Protein AF-0000000075207534 (afdb_homodimer)

Organism: NCBI:txid2021314

Sequence (136 aa):
MELQSKVRTLVVDRGYNSLSDFAEKKKVSYYLLRQFAYNRANSLEVKFLIELCSKLDCEISDLMVLKKMELQSKVRTLVVDRGYNSLSDFAEKKKVSYYLLRQFAYNRANSLEVKFLIELCSKLDCEISDLMVLKK

Solvent-accessible surface area (backbone atoms only — not comparable to full-atom values): 7600 Å² total; per-residue (Å²): 110,44,72,43,48,30,41,61,60,50,44,44,74,71,68,34,90,40,70,66,54,42,20,64,76,69,68,46,62,50,69,61,49,48,32,48,41,65,58,64,49,64,53,43,51,45,68,54,51,47,50,50,29,61,75,64,70,52,53,61,55,62,40,32,44,72,41,120,110,45,72,41,48,30,40,60,60,50,44,44,75,72,69,33,90,40,70,66,53,41,20,64,75,69,69,47,62,50,67,60,48,49,32,46,42,65,60,64,50,63,54,42,49,45,67,54,51,49,50,50,28,62,76,66,70,50,52,61,56,61,40,33,46,72,42,119

pLDDT: mean 97.27, std 2.02, range [86.81, 98.81]

Nearest PDB structures (foldseek):
  1b0n-assembly1_A  TM=8.472E-01  e=4.196E-03  Bacillus subtilis
  3zkc-assembly1_B  TM=8.304E-01  e=4.790E-03  Bacillus subtilis subsp. subtilis str. 168
  3zkc-assembly1_A  TM=8.180E-01  e=4.790E-03  Bacillus subtilis subsp. subtilis str. 168
  4yar-assembly1_A  TM=7.644E-01  e=8.274E-02  Streptomyces viridochromogenes
  2ofy-assembly1_B  TM=6.908E-01  e=7.247E-02  Rhodococcus jostii RHA1

Secondary structure (DSSP, 8-state):
-EEEE-HHHHHHHTT-S-HHHHHHHHT--HHHHHHHHTT--SEEEHHHHHHHHHHHT--HHHHEEEE-/-EEEE-HHHHHHHTT-S-HHHHHHHHT--HHHHHHHHTT--SEEEHHHHHHHHHHHT--HHHHEEEE-

Structure (mmCIF, N/CA/C/O backbone):
data_AF-0000000075207534-model_v1
#
loop_
_entity.id
_entity.type
_entity.pdbx_description
1 polymer 'HTH cro/C1-type domain-containing protein'
#
loop_
_atom_site.group_PDB
_atom_site.id
_atom_site.type_symbol
_atom_site.label_atom_id
_atom_site.label_alt_id
_atom_site.label_comp_id
_atom_site.label_asym_id
_atom_site.label_entity_id
_atom_site.label_seq_id
_atom_site.pdbx_PDB_ins_code
_atom_site.Cartn_x
_atom_site.Cartn_y
_atom_site.Cartn_z
_atom_site.occupancy
_atom_site.B_iso_or_equiv
_atom_site.auth_seq_id
_atom_site.auth_comp_id
_atom_site.auth_asym_id
_atom_site.auth_atom_id
_atom_site.pdbx_PDB_model_num
ATOM 1 N N . MET A 1 1 ? 14.688 -4.379 -5.77 1 93.5 1 MET A N 1
ATOM 2 C CA . MET A 1 1 ? 13.406 -3.672 -5.785 1 93.5 1 MET A CA 1
ATOM 3 C C . MET A 1 1 ? 13.016 -3.221 -4.383 1 93.5 1 MET A C 1
ATOM 5 O O . MET A 1 1 ? 13.219 -3.949 -3.412 1 93.5 1 MET A O 1
ATOM 9 N N . GLU A 1 2 ? 12.656 -1.921 -4.227 1 95.94 2 GLU A N 1
ATOM 10 C CA . GLU A 1 2 ? 12.266 -1.388 -2.926 1 95.94 2 GLU A CA 1
ATOM 11 C C . GLU A 1 2 ? 10.992 -0.551 -3.035 1 95.94 2 GLU A C 1
ATOM 13 O O . GLU A 1 2 ? 10.688 -0.01 -4.102 1 95.94 2 GLU A O 1
ATOM 18 N N . LEU A 1 3 ? 10.219 -0.562 -1.965 1 97.19 3 LEU A N 1
ATOM 19 C CA . LEU A 1 3 ? 9.078 0.335 -1.875 1 97.19 3 LEU A CA 1
ATOM 20 C C . LEU A 1 3 ? 9.492 1.696 -1.329 1 97.19 3 LEU A C 1
ATOM 22 O O . LEU A 1 3 ? 10.047 1.787 -0.232 1 97.19 3 LEU A O 1
ATOM 26 N N . GLN A 1 4 ? 9.328 2.707 -2.088 1 97.88 4 GLN A N 1
ATOM 27 C CA . GLN A 1 4 ? 9.719 4.055 -1.688 1 97.88 4 GLN A CA 1
ATOM 28 C C . GLN A 1 4 ? 8.492 4.922 -1.403 1 97.88 4 GLN A C 1
ATOM 30 O O . GLN A 1 4 ? 7.594 5.027 -2.24 1 97.88 4 GLN A O 1
ATOM 35 N N . SER A 1 5 ? 8.531 5.527 -0.267 1 98.31 5 SER A N 1
ATOM 36 C CA . SER A 1 5 ? 7.473 6.457 0.105 1 98.31 5 SER A CA 1
ATOM 37 C C . SER A 1 5 ? 7.648 7.805 -0.591 1 98.31 5 SER A C 1
ATOM 39 O O . SER A 1 5 ? 8.766 8.32 -0.69 1 98.31 5 SER A O 1
ATOM 41 N N . LYS A 1 6 ? 6.547 8.422 -0.946 1 98.25 6 LYS A N 1
ATOM 42 C CA . LYS A 1 6 ? 6.516 9.781 -1.48 1 98.25 6 LYS A CA 1
ATOM 43 C C . LYS A 1 6 ? 5.723 10.719 -0.571 1 98.25 6 LYS A C 1
ATOM 45 O O . LYS A 1 6 ? 5.28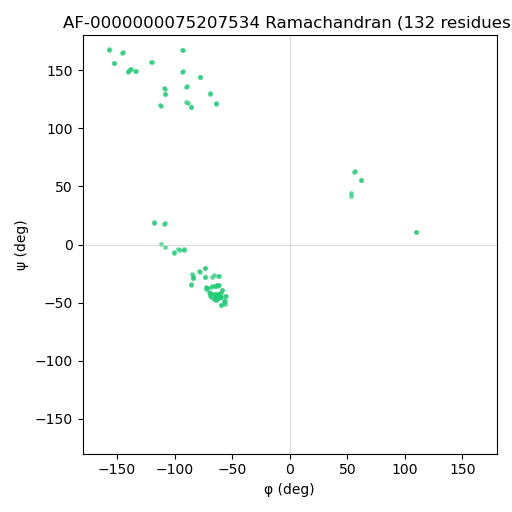1 11.781 -1.001 1 98.25 6 LYS A O 1
ATOM 50 N N . VAL A 1 7 ? 5.547 10.328 0.6 1 98.25 7 VAL A N 1
ATOM 51 C CA . VAL A 1 7 ? 4.695 11.031 1.552 1 98.25 7 VAL A CA 1
ATOM 52 C C . VAL A 1 7 ? 5.25 12.43 1.802 1 98.25 7 VAL A C 1
ATOM 54 O O . VAL A 1 7 ? 4.504 13.414 1.779 1 98.25 7 VAL A O 1
ATOM 57 N N . ARG A 1 8 ? 6.539 12.508 2.01 1 98.06 8 ARG A N 1
ATOM 58 C CA . ARG A 1 8 ? 7.133 13.812 2.312 1 98.06 8 ARG A CA 1
ATOM 59 C C . ARG A 1 8 ? 6.902 14.797 1.171 1 98.06 8 ARG A C 1
ATOM 61 O O . ARG A 1 8 ? 6.477 15.93 1.397 1 98.06 8 ARG A O 1
ATOM 68 N N . THR A 1 9 ? 7.117 14.352 -0.059 1 97.56 9 THR A N 1
ATOM 69 C CA . THR A 1 9 ? 6.91 15.18 -1.241 1 97.56 9 THR A CA 1
ATOM 70 C C . THR A 1 9 ? 5.449 15.594 -1.361 1 97.56 9 THR A C 1
ATOM 72 O O . THR A 1 9 ? 5.148 16.75 -1.651 1 97.56 9 THR A O 1
ATOM 75 N N . LEU A 1 10 ? 4.562 14.68 -1.151 1 98.12 10 LEU A N 1
ATOM 76 C CA . LEU A 1 10 ? 3.133 14.953 -1.247 1 98.12 10 LEU A CA 1
ATOM 77 C C . LEU A 1 10 ? 2.707 15.984 -0.207 1 98.12 10 LEU A C 1
ATOM 79 O O . LEU A 1 10 ? 1.941 16.906 -0.513 1 98.12 10 LEU A O 1
ATOM 83 N N . VAL A 1 11 ? 3.203 15.766 0.991 1 98.5 11 VAL A N 1
ATOM 84 C CA . VAL A 1 11 ? 2.861 16.656 2.102 1 98.5 11 VAL A CA 1
ATOM 85 C C . VAL A 1 11 ? 3.311 18.078 1.786 1 98.5 11 VAL A C 1
ATOM 87 O O . VAL A 1 11 ? 2.529 19.016 1.915 1 98.5 11 VAL A O 1
ATOM 90 N N . VAL A 1 12 ? 4.508 18.234 1.282 1 97.94 12 VAL A N 1
ATOM 91 C CA . VAL A 1 12 ? 5.051 19.547 0.944 1 97.94 12 VAL A CA 1
ATOM 92 C C . VAL A 1 12 ? 4.297 20.125 -0.254 1 97.94 12 VAL A C 1
ATOM 94 O O . VAL A 1 12 ? 3.959 21.312 -0.27 1 97.94 12 VAL A O 1
ATOM 97 N N . ASP A 1 13 ? 4.016 19.328 -1.229 1 97.5 13 ASP A N 1
ATOM 98 C CA . ASP A 1 13 ? 3.314 19.75 -2.434 1 97.5 13 ASP A CA 1
ATOM 99 C C . ASP A 1 13 ? 1.91 20.25 -2.102 1 97.5 13 ASP A C 1
ATOM 101 O O . ASP A 1 13 ? 1.36 21.094 -2.816 1 97.5 13 ASP A O 1
ATOM 105 N N . ARG A 1 14 ? 1.383 19.75 -1.032 1 97.44 14 ARG A N 1
ATOM 106 C CA . ARG A 1 14 ? 0.031 20.141 -0.647 1 97.44 14 ARG A CA 1
ATOM 107 C C . ARG A 1 14 ? 0.055 21.328 0.299 1 97.44 14 ARG A C 1
ATOM 109 O O . ARG A 1 14 ? -0.989 21.75 0.801 1 97.44 14 ARG A O 1
ATOM 116 N N . GLY A 1 15 ? 1.254 21.719 0.654 1 97.75 15 GLY A N 1
ATOM 117 C CA . GLY A 1 15 ? 1.358 23.016 1.306 1 97.75 15 GLY A CA 1
ATOM 118 C C . GLY A 1 15 ? 1.704 22.922 2.779 1 97.75 15 GLY A C 1
ATOM 119 O O . GLY A 1 15 ? 1.667 23.922 3.5 1 97.75 15 GLY A O 1
ATOM 120 N N . TYR A 1 16 ? 2.061 21.797 3.223 1 98.38 16 TYR A N 1
ATOM 121 C CA . TYR A 1 16 ? 2.438 21.656 4.625 1 98.38 16 TYR A CA 1
ATOM 122 C C . TYR A 1 16 ? 3.941 21.812 4.805 1 98.38 16 TYR A C 1
ATOM 124 O O . TYR A 1 16 ? 4.723 21.359 3.965 1 98.38 16 TYR A O 1
ATOM 132 N N . ASN A 1 17 ? 4.289 22.328 5.934 1 97.88 17 ASN A N 1
ATOM 133 C CA . ASN A 1 17 ? 5.684 22.703 6.16 1 97.88 17 ASN A CA 1
ATOM 134 C C . ASN A 1 17 ? 6.516 21.5 6.621 1 97.88 17 ASN A C 1
ATOM 136 O O . ASN A 1 17 ? 7.746 21.531 6.539 1 97.88 17 ASN A O 1
ATOM 140 N N . SER A 1 18 ? 5.922 20.562 7.277 1 98.12 18 SER A N 1
ATOM 141 C CA . SER A 1 18 ? 6.578 19.375 7.793 1 98.12 18 SER A CA 1
ATOM 142 C C . SER A 1 18 ? 5.578 18.234 8.008 1 98.12 18 SER A C 1
ATOM 144 O O . SER A 1 18 ? 4.367 18.469 7.969 1 98.12 18 SER A O 1
ATOM 146 N N . LEU A 1 19 ? 6.152 17.062 8.234 1 98.44 19 LEU A N 1
ATOM 147 C CA . LEU A 1 19 ? 5.309 15.93 8.586 1 98.44 19 LEU A CA 1
ATOM 148 C C . LEU A 1 19 ? 4.539 16.203 9.875 1 98.44 19 LEU A C 1
ATOM 150 O O . LEU A 1 19 ? 3.355 15.859 9.977 1 98.44 19 LEU A O 1
ATOM 154 N N . SER A 1 20 ? 5.25 16.812 10.852 1 98.31 20 SER A N 1
ATOM 155 C CA . SER A 1 20 ? 4.605 17.125 12.117 1 98.31 20 SER A CA 1
ATOM 156 C C . SER A 1 20 ? 3.457 18.109 11.93 1 98.31 20 SER A C 1
ATOM 158 O O . SER A 1 20 ? 2.393 17.953 12.531 1 98.31 20 SER A O 1
ATOM 160 N N . ASP A 1 21 ? 3.662 19.109 11.117 1 98.62 21 ASP A N 1
ATOM 161 C CA . ASP A 1 21 ? 2.635 20.094 10.781 1 98.62 21 ASP A CA 1
ATOM 162 C C . ASP A 1 21 ? 1.423 19.438 10.141 1 98.62 21 ASP A C 1
ATOM 164 O O . ASP A 1 21 ? 0.285 19.672 10.547 1 98.62 21 ASP A O 1
ATOM 168 N N . PHE A 1 22 ? 1.619 18.656 9.141 1 98.81 22 PHE A N 1
ATOM 169 C CA . PHE A 1 22 ? 0.559 17.922 8.469 1 98.81 22 PHE A CA 1
ATOM 170 C C . PHE A 1 22 ? -0.2 17.047 9.461 1 98.81 22 PHE A C 1
ATOM 172 O O . PHE A 1 22 ? -1.432 17.062 9.492 1 98.81 22 PHE A O 1
ATOM 179 N N . ALA A 1 23 ? 0.542 16.203 10.281 1 98.69 23 ALA A N 1
ATOM 180 C CA . ALA A 1 23 ? -0.06 15.273 11.227 1 98.69 23 ALA A CA 1
ATOM 181 C C . ALA A 1 23 ? -0.991 16 12.195 1 98.69 23 ALA A C 1
ATOM 183 O O . ALA A 1 23 ? -2.092 15.523 12.484 1 98.69 23 ALA A O 1
ATOM 184 N N . GLU A 1 24 ? -0.549 17.141 12.719 1 98.5 24 GLU A N 1
ATOM 185 C CA . GLU A 1 24 ? -1.337 17.938 13.664 1 98.5 24 GLU A CA 1
ATOM 186 C C . GLU A 1 24 ? -2.59 18.5 13 1 98.5 24 GLU A C 1
ATOM 188 O O . GLU A 1 24 ? -3.697 18.344 13.516 1 98.5 24 GLU A O 1
ATOM 193 N N . LYS A 1 25 ? -2.49 19.047 11.883 1 98.44 25 LYS A N 1
ATOM 194 C CA . LYS A 1 25 ? -3.576 19.75 11.203 1 98.44 25 LYS A CA 1
ATOM 195 C C . LYS A 1 25 ? -4.613 18.766 10.672 1 98.44 25 LYS A C 1
ATOM 197 O O . LYS A 1 25 ? -5.809 19.062 10.648 1 98.44 25 LYS A O 1
ATOM 202 N N . LYS A 1 26 ? -4.16 17.688 10.195 1 98.38 26 LYS A N 1
ATOM 203 C CA . LYS A 1 26 ? -5.062 16.703 9.594 1 98.38 26 LYS A CA 1
ATOM 204 C C . LYS A 1 26 ? -5.457 15.625 10.602 1 98.38 26 LYS A C 1
ATOM 206 O O . LYS A 1 26 ? -6.246 14.734 10.281 1 98.38 26 LYS A O 1
ATOM 211 N N . LYS A 1 27 ? -4.879 15.68 11.766 1 98.44 27 LYS A N 1
ATOM 212 C CA . LYS A 1 27 ? -5.223 14.766 12.852 1 98.44 27 LYS A CA 1
ATOM 213 C C . LYS A 1 27 ? -4.922 13.32 12.477 1 98.44 27 LYS A C 1
ATOM 215 O O . LYS A 1 27 ? -5.793 12.453 12.578 1 98.44 27 LYS A O 1
ATOM 220 N N . VAL A 1 28 ? -3.732 13.062 12.117 1 97.69 28 VAL A N 1
ATOM 221 C CA . VAL A 1 28 ? -3.254 11.703 11.898 1 97.69 28 VAL A CA 1
ATOM 222 C C . VAL A 1 28 ? -2.084 11.406 12.828 1 97.69 28 VAL A C 1
ATOM 224 O O . VAL A 1 28 ? -1.452 12.32 13.359 1 97.69 28 VAL A O 1
ATOM 227 N N . SER A 1 29 ? -1.89 10.109 13.055 1 97.88 29 SER A N 1
ATOM 228 C CA . SER A 1 29 ? -0.793 9.688 13.922 1 97.88 29 SER A CA 1
ATOM 229 C C . SER A 1 29 ? 0.559 10.07 13.328 1 97.88 29 SER A C 1
ATOM 231 O O . SER A 1 29 ? 0.907 9.625 12.227 1 97.88 29 SER A O 1
ATOM 233 N N . TYR A 1 30 ? 1.309 10.875 14.133 1 97.94 30 TYR A N 1
ATOM 234 C CA . TYR A 1 30 ? 2.625 11.281 13.648 1 97.94 30 TYR A CA 1
ATOM 235 C C . TYR A 1 30 ? 3.574 10.086 13.586 1 97.94 30 TYR A C 1
ATOM 237 O O . TYR A 1 30 ? 4.391 9.984 12.672 1 97.94 30 TYR A O 1
ATOM 245 N N . TYR A 1 31 ? 3.377 9.25 14.57 1 97.44 31 TYR A N 1
ATOM 246 C CA . TYR A 1 31 ? 4.273 8.102 14.625 1 97.44 31 TYR A CA 1
ATOM 247 C C . TYR A 1 31 ? 4.121 7.227 13.383 1 97.44 31 TYR A C 1
ATOM 249 O O . TYR A 1 31 ? 5.113 6.883 12.734 1 97.44 31 TYR A O 1
ATOM 257 N N . LEU A 1 32 ? 2.973 6.891 12.906 1 97.31 32 LEU A N 1
ATOM 258 C CA . LEU A 1 32 ? 2.721 6.066 11.727 1 97.31 32 LEU A CA 1
ATOM 259 C C . LEU A 1 32 ? 3.119 6.801 10.453 1 97.31 32 LEU A C 1
ATOM 261 O O . LEU A 1 32 ? 3.744 6.219 9.562 1 97.31 32 LEU A O 1
ATOM 265 N N . LEU A 1 33 ? 2.771 8.055 10.469 1 98.38 33 LEU A N 1
ATOM 266 C CA . LEU A 1 33 ? 3.119 8.891 9.328 1 98.38 33 LEU A CA 1
ATOM 267 C C . LEU A 1 33 ? 4.625 8.867 9.07 1 98.38 33 LEU A C 1
ATOM 269 O O . LEU A 1 33 ? 5.062 8.656 7.941 1 98.38 33 LEU A O 1
ATOM 273 N N . ARG A 1 34 ? 5.289 9.07 10.141 1 97.69 34 ARG A N 1
ATOM 274 C CA . ARG A 1 34 ? 6.742 9.148 10.062 1 97.69 34 ARG A CA 1
ATOM 275 C C . ARG A 1 34 ? 7.344 7.824 9.609 1 97.69 34 ARG A C 1
ATOM 277 O O . ARG A 1 34 ? 8.258 7.801 8.789 1 97.69 34 ARG A O 1
ATOM 284 N N . GLN A 1 35 ? 6.855 6.777 10.164 1 96.75 35 GLN A N 1
ATOM 285 C CA . GLN A 1 35 ? 7.344 5.461 9.766 1 96.75 35 GLN A CA 1
ATOM 286 C C . GLN A 1 35 ? 7.141 5.227 8.273 1 96.75 35 GLN A C 1
ATOM 288 O O . GLN A 1 35 ? 8.031 4.703 7.598 1 96.75 35 GLN A O 1
ATOM 293 N N . PHE A 1 36 ? 6.012 5.684 7.754 1 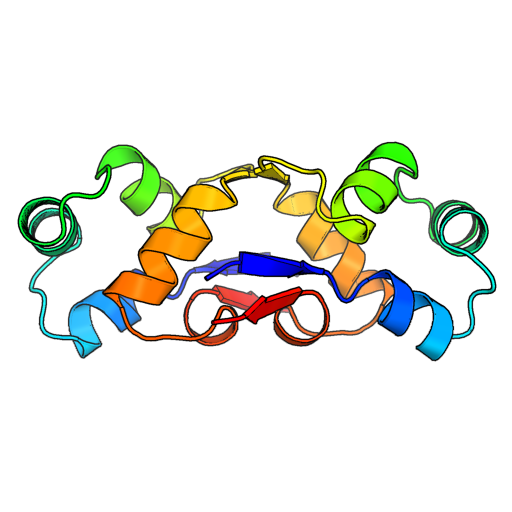96.94 36 PHE A N 1
ATOM 294 C CA . PHE A 1 36 ? 5.715 5.539 6.332 1 96.94 36 PHE A CA 1
ATOM 295 C C . PHE A 1 36 ? 6.637 6.418 5.496 1 96.94 36 PHE A C 1
ATOM 297 O O . PHE A 1 36 ? 7.223 5.953 4.516 1 96.94 36 PHE A O 1
ATOM 304 N N . ALA A 1 37 ? 6.773 7.609 5.973 1 97.56 37 ALA A N 1
ATOM 305 C CA . ALA A 1 37 ? 7.48 8.625 5.203 1 97.56 37 ALA A CA 1
ATOM 306 C C . ALA A 1 37 ? 8.961 8.289 5.074 1 97.56 37 ALA A C 1
ATOM 308 O O . ALA A 1 37 ? 9.594 8.594 4.059 1 97.56 37 ALA A O 1
ATOM 309 N N . TYR A 1 38 ? 9.477 7.605 5.988 1 96.5 38 TYR A N 1
ATOM 310 C CA . TYR A 1 38 ? 10.922 7.363 6.02 1 96.5 38 TYR A CA 1
ATOM 311 C C . TYR A 1 38 ? 11.234 5.914 5.676 1 96.5 38 TYR A C 1
ATOM 313 O O . TYR A 1 38 ? 12.359 5.449 5.891 1 96.5 38 TYR A O 1
ATOM 321 N N . ASN A 1 39 ? 10.359 5.254 5.094 1 93.88 39 ASN A N 1
ATOM 322 C CA . ASN A 1 39 ? 10.547 3.877 4.652 1 93.88 39 ASN A CA 1
ATOM 323 C C . ASN A 1 39 ? 11.031 2.982 5.789 1 93.88 39 ASN A C 1
ATOM 325 O O . ASN A 1 39 ? 11.945 2.18 5.602 1 93.88 39 ASN A O 1
ATOM 329 N N . ARG A 1 40 ? 10.508 3.156 6.871 1 90.25 40 ARG A N 1
ATOM 330 C CA . ARG A 1 40 ? 10.945 2.432 8.062 1 90.25 40 ARG A CA 1
ATOM 331 C C . ARG A 1 40 ? 9.906 1.401 8.484 1 90.25 40 ARG A C 1
ATOM 333 O O . ARG A 1 40 ? 10.141 0.62 9.414 1 90.25 40 ARG A O 1
ATOM 340 N N . ALA A 1 41 ? 8.898 1.329 7.855 1 90.19 41 ALA A N 1
ATOM 341 C CA . ALA A 1 41 ? 7.824 0.424 8.25 1 90.19 41 ALA A CA 1
ATOM 342 C C . ALA A 1 41 ? 8.008 -0.951 7.613 1 90.19 41 ALA A C 1
ATOM 344 O O . ALA A 1 41 ? 8.266 -1.057 6.414 1 90.19 41 ALA A O 1
ATOM 345 N N . ASN A 1 42 ? 7.789 -1.928 8.438 1 95.38 42 ASN A N 1
ATOM 346 C CA . ASN A 1 42 ? 7.766 -3.289 7.91 1 95.38 42 ASN A CA 1
ATOM 347 C C . ASN A 1 42 ? 6.391 -3.65 7.352 1 95.38 42 ASN A C 1
ATOM 349 O O . ASN A 1 42 ? 6.273 -4.535 6.504 1 95.38 42 ASN A O 1
ATOM 353 N N . SER A 1 43 ? 5.406 -3.01 7.852 1 97.38 43 SER A N 1
ATOM 354 C CA . SER A 1 43 ? 4.027 -3.203 7.406 1 97.38 43 SER A CA 1
ATOM 355 C C . SER A 1 43 ? 3.289 -1.874 7.305 1 97.38 43 SER A C 1
ATOM 357 O O . SER A 1 43 ? 3.574 -0.939 8.055 1 97.38 43 SER A O 1
ATOM 359 N N . LEU A 1 44 ? 2.326 -1.847 6.395 1 96.75 44 LEU A N 1
ATOM 360 C CA . LEU A 1 44 ? 1.507 -0.658 6.188 1 96.75 44 LEU A CA 1
ATOM 361 C C . LEU A 1 44 ? 0.065 -0.908 6.617 1 96.75 44 LEU A C 1
ATOM 363 O O . LEU A 1 44 ? -0.594 -1.812 6.098 1 96.75 44 LEU A O 1
ATOM 367 N N . GLU A 1 45 ? -0.353 -0.131 7.555 1 97.62 45 GLU A N 1
ATOM 368 C CA . GLU A 1 45 ? -1.742 -0.255 7.988 1 97.62 45 GLU A CA 1
ATOM 369 C C . GLU A 1 45 ? -2.701 0.232 6.906 1 97.62 45 GLU A C 1
ATOM 371 O O . GLU A 1 45 ? -2.576 1.357 6.418 1 97.62 45 GLU A O 1
ATOM 376 N N . VAL A 1 46 ? -3.742 -0.605 6.566 1 98.06 46 VAL A N 1
ATOM 377 C CA . VAL A 1 46 ? -4.656 -0.319 5.465 1 98.06 46 VAL A CA 1
ATOM 378 C C . VAL A 1 46 ? -5.477 0.927 5.785 1 98.06 46 VAL A C 1
ATOM 380 O O . VAL A 1 46 ? -5.578 1.841 4.965 1 98.06 46 VAL A O 1
ATOM 383 N N . LYS A 1 47 ? -5.93 1.032 6.961 1 97.56 47 LYS A N 1
ATOM 384 C CA . LYS A 1 47 ? -6.734 2.184 7.359 1 97.56 47 LYS A CA 1
ATOM 385 C C . LYS A 1 47 ? -5.926 3.477 7.27 1 97.56 47 LYS A C 1
ATOM 387 O O . LYS A 1 47 ? -6.461 4.523 6.902 1 97.56 47 LYS A O 1
ATOM 392 N N . PHE A 1 48 ? -4.723 3.402 7.551 1 98.31 48 PHE A N 1
ATOM 393 C CA . PHE A 1 48 ? -3.883 4.594 7.516 1 98.31 48 PHE A CA 1
ATOM 394 C C . PHE A 1 48 ? -3.617 5.023 6.078 1 98.31 48 PHE A C 1
ATOM 396 O O . PHE A 1 48 ? -3.6 6.219 5.777 1 98.31 48 PHE A O 1
ATOM 403 N N . LEU A 1 49 ? -3.471 4.094 5.238 1 98 49 LEU A N 1
ATOM 404 C CA . LEU A 1 49 ? -3.291 4.41 3.826 1 98 49 LEU A CA 1
ATOM 405 C C . LEU A 1 49 ? -4.52 5.117 3.268 1 98 49 LEU A C 1
ATOM 407 O O . LEU A 1 49 ? -4.395 6.109 2.543 1 98 49 LEU A O 1
ATOM 411 N N . ILE A 1 50 ? -5.613 4.59 3.662 1 98.25 50 ILE A N 1
ATOM 412 C CA . ILE A 1 50 ? -6.863 5.191 3.221 1 98.25 50 ILE A CA 1
ATOM 413 C C . ILE A 1 50 ? -6.961 6.625 3.74 1 98.25 50 ILE A C 1
ATOM 415 O O . ILE A 1 50 ? -7.281 7.543 2.984 1 98.25 50 ILE A O 1
ATOM 419 N N . GLU A 1 51 ? -6.664 6.812 4.984 1 98.25 51 GLU A N 1
ATOM 420 C CA . GLU A 1 51 ? -6.715 8.133 5.602 1 98.25 51 GLU A CA 1
ATOM 421 C C . GLU A 1 51 ? -5.746 9.094 4.93 1 98.25 51 GLU A C 1
ATOM 423 O O . GLU A 1 51 ? -6.113 10.227 4.594 1 98.25 51 GLU A O 1
ATOM 428 N N . LEU A 1 52 ? -4.555 8.633 4.691 1 98.25 52 LEU A N 1
ATOM 429 C CA . LEU A 1 52 ? -3.539 9.484 4.09 1 98.25 52 LEU A CA 1
ATOM 430 C C . LEU A 1 52 ? -3.949 9.906 2.682 1 98.25 52 LEU A C 1
ATOM 432 O O . LEU A 1 52 ? -3.859 11.086 2.33 1 98.25 52 LEU A O 1
ATOM 436 N N . CYS A 1 53 ? -4.355 8.992 1.922 1 98.31 53 CYS A N 1
ATOM 437 C CA . CYS A 1 53 ? -4.727 9.32 0.551 1 98.31 53 CYS A CA 1
ATOM 438 C C . CYS A 1 53 ? -5.941 10.242 0.523 1 98.31 53 CYS A C 1
ATOM 440 O O . CYS A 1 53 ? -6.055 11.102 -0.355 1 98.31 53 CYS A O 1
ATOM 442 N N . SER A 1 54 ? -6.867 10.039 1.467 1 97.88 54 SER A N 1
ATOM 443 C CA . SER A 1 54 ? -8.023 10.93 1.562 1 97.88 54 SER A CA 1
ATOM 444 C C . SER A 1 54 ? -7.602 12.352 1.913 1 97.88 54 SER A C 1
ATOM 446 O O . SER A 1 54 ? -8.016 13.312 1.255 1 97.88 54 SER A O 1
ATOM 448 N N . LYS A 1 55 ? -6.77 12.484 2.814 1 97.88 55 LYS A N 1
ATOM 449 C CA . LYS A 1 55 ? -6.391 13.797 3.342 1 97.88 55 LYS A CA 1
ATOM 450 C C . LYS A 1 55 ? -5.406 14.5 2.412 1 97.88 55 LYS A C 1
ATOM 452 O O . LYS A 1 55 ? -5.348 15.734 2.379 1 97.88 55 LYS A O 1
ATOM 457 N N . LEU A 1 56 ? -4.723 13.758 1.625 1 97.88 56 LEU A N 1
ATOM 458 C CA . LEU A 1 56 ? -3.766 14.336 0.69 1 97.88 56 LEU A CA 1
ATOM 459 C C . LEU A 1 56 ? -4.352 14.406 -0.715 1 97.88 56 LEU A C 1
ATOM 461 O O . LEU A 1 56 ? -3.709 14.914 -1.636 1 97.88 56 LEU A O 1
ATOM 465 N N . ASP A 1 57 ? -5.535 13.82 -0.87 1 97.12 57 ASP A N 1
ATOM 466 C CA . ASP A 1 57 ? -6.211 13.805 -2.162 1 97.12 57 ASP A CA 1
ATOM 467 C C . ASP A 1 57 ? -5.32 13.188 -3.24 1 97.12 57 ASP A C 1
ATOM 469 O O . ASP A 1 57 ? -5.062 13.812 -4.27 1 97.12 57 ASP A O 1
ATOM 473 N N . CYS A 1 58 ? -5.008 11.992 -3.057 1 98.06 58 CYS A N 1
ATOM 474 C CA . CYS A 1 58 ? -4.047 11.328 -3.926 1 98.06 58 CYS A CA 1
ATOM 475 C C . CYS A 1 58 ? -4.418 9.867 -4.133 1 98.06 58 CYS A C 1
ATOM 477 O O . CYS A 1 58 ? -5.32 9.352 -3.473 1 98.06 58 CYS A O 1
ATOM 479 N N . GLU A 1 59 ? -3.812 9.312 -5.082 1 97.94 59 GLU A N 1
ATOM 480 C CA . GLU A 1 59 ? -3.895 7.875 -5.309 1 97.94 59 GLU A CA 1
ATOM 481 C C . GLU A 1 59 ? -2.742 7.141 -4.629 1 97.94 59 GLU A C 1
ATOM 483 O O . GLU A 1 59 ? -1.77 7.762 -4.199 1 97.94 59 GLU A O 1
ATOM 488 N N . ILE A 1 60 ? -2.832 5.781 -4.527 1 98.25 60 ILE A N 1
ATOM 489 C CA . ILE A 1 60 ? -1.815 4.992 -3.84 1 98.25 60 ILE A CA 1
ATOM 490 C C . ILE A 1 60 ? -0.47 5.16 -4.543 1 98.25 60 ILE A C 1
ATOM 492 O O . ILE A 1 60 ? 0.573 5.238 -3.889 1 98.25 60 ILE A O 1
ATOM 496 N N . SER A 1 61 ? -0.497 5.301 -5.914 1 97.69 61 SER A N 1
ATOM 497 C CA . SER A 1 61 ? 0.747 5.422 -6.668 1 97.69 61 SER A CA 1
ATOM 498 C C . SER A 1 61 ? 1.385 6.793 -6.465 1 97.69 61 SER A C 1
ATOM 500 O O . SER A 1 61 ? 2.568 6.98 -6.75 1 97.69 61 SER A O 1
ATOM 502 N N . ASP A 1 62 ? 0.586 7.773 -6.023 1 97.69 62 ASP A N 1
ATOM 503 C CA . ASP A 1 62 ? 1.14 9.07 -5.637 1 97.69 62 ASP A CA 1
ATOM 504 C C . ASP A 1 62 ? 1.868 8.969 -4.297 1 97.69 62 ASP A C 1
ATOM 506 O O . ASP A 1 62 ? 2.789 9.75 -4.031 1 97.69 62 ASP A O 1
ATOM 510 N N . LEU A 1 63 ? 1.416 8.016 -3.475 1 98 63 LEU A N 1
ATOM 511 C CA . LEU A 1 63 ? 1.877 7.898 -2.096 1 98 63 LEU A CA 1
ATOM 512 C C . LEU A 1 63 ? 3.156 7.074 -2.018 1 98 63 LEU A C 1
ATOM 514 O O . LEU A 1 63 ? 4.016 7.328 -1.17 1 98 63 LEU A O 1
ATOM 518 N N . MET A 1 64 ? 3.283 6.039 -2.904 1 98.06 64 MET A N 1
ATOM 519 C CA . MET A 1 64 ? 4.43 5.133 -2.889 1 98.06 64 MET A CA 1
ATOM 520 C C . MET A 1 64 ? 4.688 4.559 -4.277 1 98.06 64 MET A C 1
ATOM 522 O O . MET A 1 64 ? 3.771 4.473 -5.098 1 98.06 64 MET A O 1
ATOM 526 N N . VAL A 1 65 ? 5.945 4.168 -4.453 1 97.44 65 VAL A N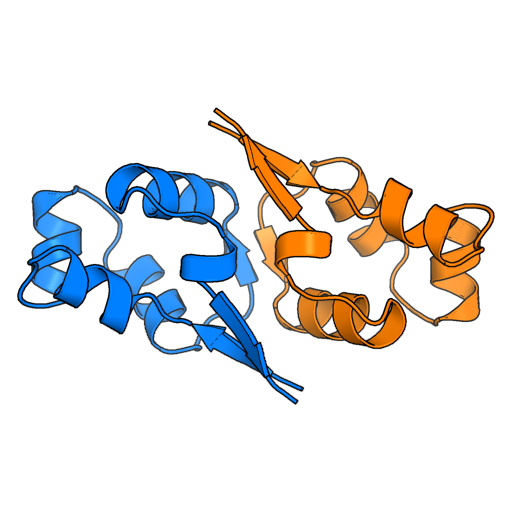 1
ATOM 527 C CA . VAL A 1 65 ? 6.32 3.551 -5.719 1 97.44 65 VAL A CA 1
ATOM 528 C C . VAL A 1 65 ? 7.285 2.393 -5.465 1 97.44 65 VAL A C 1
ATOM 530 O O . VAL A 1 65 ? 8.008 2.389 -4.469 1 97.44 65 VAL A O 1
ATOM 533 N N . LEU A 1 66 ? 7.234 1.374 -6.305 1 96.88 66 LEU A N 1
ATOM 534 C CA . LEU A 1 66 ? 8.25 0.329 -6.312 1 96.88 66 LEU A CA 1
ATOM 535 C C . LEU A 1 66 ? 9.406 0.699 -7.242 1 96.88 66 LEU A C 1
ATOM 537 O O . LEU A 1 66 ? 9.188 0.962 -8.43 1 96.88 66 LEU A O 1
ATOM 541 N N . LYS A 1 67 ? 10.57 0.743 -6.625 1 93.62 67 LYS A N 1
ATOM 542 C CA . LYS A 1 67 ? 11.742 1.103 -7.41 1 93.62 67 LYS A CA 1
ATOM 543 C C . LYS A 1 67 ? 12.641 -0.11 -7.641 1 93.62 67 LYS A C 1
ATOM 545 O O . LYS A 1 67 ? 12.883 -0.894 -6.723 1 93.62 67 LYS A O 1
ATOM 550 N N . LYS A 1 68 ? 13.109 -0.314 -8.898 1 87 68 LYS A N 1
ATOM 551 C CA . LYS A 1 68 ? 14.047 -1.371 -9.266 1 87 68 LYS A CA 1
ATOM 552 C C . LYS A 1 68 ? 15.484 -0.99 -8.891 1 87 68 LYS A C 1
ATOM 554 O O . LYS A 1 68 ? 15.883 0.161 -9.062 1 87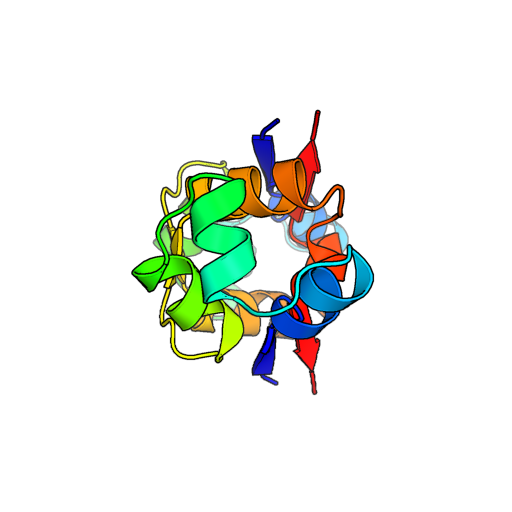 68 LYS A O 1
ATOM 559 N N . MET B 1 1 ? -14.266 5.629 1.385 1 93.69 1 MET B N 1
ATOM 560 C CA . MET B 1 1 ? -13.047 5.27 0.66 1 93.69 1 MET B CA 1
ATOM 561 C C . MET B 1 1 ? -12.492 3.939 1.155 1 93.69 1 MET B C 1
ATOM 563 O O . MET B 1 1 ? -12.516 3.662 2.355 1 93.69 1 MET B O 1
ATOM 567 N N . GLU B 1 2 ? -12.188 2.996 0.218 1 95.94 2 GLU B N 1
ATOM 568 C CA . GLU B 1 2 ? -11.648 1.688 0.583 1 95.94 2 GLU B CA 1
ATOM 569 C C . GLU B 1 2 ? -10.469 1.311 -0.307 1 95.94 2 GLU B C 1
ATOM 571 O O . GLU B 1 2 ? -10.359 1.787 -1.439 1 95.94 2 GLU B O 1
ATOM 576 N N . LEU B 1 3 ? -9.562 0.556 0.276 1 97.12 3 LEU B N 1
ATOM 577 C CA . LEU B 1 3 ? -8.484 -0.019 -0.514 1 97.12 3 LEU B CA 1
ATOM 578 C C . LEU B 1 3 ? -8.906 -1.338 -1.146 1 97.12 3 LEU B C 1
ATOM 580 O O . LEU B 1 3 ? -9.328 -2.262 -0.444 1 97.12 3 LEU B O 1
ATOM 584 N N . GLN B 1 4 ? -8.914 -1.409 -2.428 1 97.94 4 GLN B N 1
ATOM 585 C CA . GLN B 1 4 ? -9.328 -2.609 -3.143 1 97.94 4 GLN B CA 1
ATOM 586 C C . GLN B 1 4 ? -8.141 -3.309 -3.787 1 97.94 4 GLN B C 1
ATOM 588 O O . GLN B 1 4 ? -7.367 -2.686 -4.52 1 97.94 4 GLN B O 1
ATOM 593 N N . SER B 1 5 ? -8.078 -4.57 -3.516 1 98.31 5 SER B N 1
ATOM 594 C CA . SER B 1 5 ? -7.035 -5.391 -4.129 1 98.31 5 SER B CA 1
ATOM 595 C C . SER B 1 5 ? -7.391 -5.738 -5.574 1 98.31 5 SER B C 1
ATOM 597 O O . SER B 1 5 ? -8.539 -6.07 -5.875 1 98.31 5 SER B O 1
ATOM 599 N N . LYS B 1 6 ? -6.387 -5.797 -6.426 1 98.25 6 LYS B N 1
ATOM 600 C CA . LYS B 1 6 ? -6.52 -6.27 -7.801 1 98.25 6 LYS B CA 1
ATOM 601 C C . LYS B 1 6 ? -5.668 -7.512 -8.039 1 98.25 6 LYS B C 1
ATOM 603 O O . LYS B 1 6 ? -5.352 -7.844 -9.188 1 98.25 6 LYS B O 1
ATOM 608 N N . VAL B 1 7 ? -5.312 -8.148 -7.035 1 98.25 7 VAL B N 1
ATOM 609 C CA . VAL B 1 7 ? -4.387 -9.273 -7.086 1 98.25 7 VAL B CA 1
ATOM 610 C C . VAL B 1 7 ? -4.988 -10.398 -7.922 1 98.25 7 VAL B C 1
ATOM 612 O O . VAL B 1 7 ? -4.316 -10.961 -8.789 1 98.25 7 VAL B O 1
ATOM 615 N N . ARG B 1 8 ? -6.242 -10.688 -7.668 1 98 8 ARG B N 1
ATOM 616 C CA . ARG B 1 8 ? -6.867 -11.797 -8.383 1 98 8 ARG B CA 1
ATOM 617 C C . ARG B 1 8 ? -6.859 -11.547 -9.891 1 98 8 ARG B C 1
ATOM 619 O O . ARG B 1 8 ? -6.477 -12.422 -10.664 1 98 8 ARG B O 1
ATOM 626 N N . THR B 1 9 ? -7.219 -10.344 -10.297 1 97.56 9 THR B N 1
ATOM 627 C CA . THR B 1 9 ? -7.23 -9.961 -11.703 1 97.56 9 THR B CA 1
ATOM 628 C C . THR B 1 9 ? -5.824 -10.047 -12.297 1 97.56 9 THR B C 1
ATOM 630 O O . THR B 1 9 ? -5.641 -10.555 -13.406 1 97.56 9 THR B O 1
ATOM 633 N N . LEU B 1 10 ? -4.859 -9.562 -11.594 1 98.12 10 LEU B N 1
ATOM 634 C CA . LEU B 1 10 ? -3.475 -9.578 -12.055 1 98.12 10 LEU B CA 1
ATOM 635 C C . LEU B 1 10 ? -2.977 -11.008 -12.242 1 98.12 10 LEU B C 1
ATOM 637 O O . LEU B 1 10 ? -2.32 -11.312 -13.242 1 98.12 10 LEU B O 1
ATOM 641 N N . VAL B 1 11 ? -3.289 -11.805 -11.25 1 98.5 11 VAL B N 1
ATOM 642 C CA . VAL B 1 11 ? -2.857 -13.203 -11.258 1 98.5 11 VAL B CA 1
ATOM 643 C C . VAL B 1 11 ? -3.434 -13.906 -12.484 1 98.5 11 VAL B C 1
ATOM 645 O O . VAL B 1 11 ? -2.705 -14.57 -13.227 1 98.5 11 VAL B O 1
ATOM 648 N N . VAL B 1 12 ? -4.695 -13.695 -12.758 1 97.94 12 VAL B N 1
ATOM 649 C CA . VAL B 1 12 ? -5.359 -14.32 -13.898 1 97.94 12 VAL B CA 1
ATOM 650 C C . VAL B 1 12 ? -4.82 -13.734 -15.195 1 97.94 12 VAL B C 1
ATOM 652 O O . VAL B 1 12 ? -4.562 -14.469 -16.156 1 97.94 12 VAL B O 1
ATOM 655 N N . ASP B 1 13 ? -4.637 -12.461 -15.242 1 97.5 13 ASP B N 1
ATOM 656 C CA . ASP B 1 13 ? -4.137 -11.773 -16.422 1 97.5 13 ASP B CA 1
ATOM 657 C C . ASP B 1 13 ? -2.734 -12.258 -16.797 1 97.5 13 ASP B C 1
ATOM 659 O O . ASP B 1 13 ? -2.344 -12.219 -17.953 1 97.5 13 ASP B O 1
ATOM 663 N N . ARG B 1 14 ? -2.029 -12.719 -15.797 1 97.5 14 ARG B N 1
ATOM 664 C CA . ARG B 1 14 ? -0.664 -13.172 -16.031 1 97.5 14 ARG B CA 1
ATOM 665 C C . ARG B 1 14 ? -0.634 -14.664 -16.344 1 97.5 14 ARG B C 1
ATOM 667 O O . ARG B 1 14 ? 0.44 -15.25 -16.5 1 97.5 14 ARG B O 1
ATOM 674 N N . GLY B 1 15 ? -1.797 -15.266 -16.25 1 97.75 15 GLY B N 1
ATOM 675 C CA . GLY B 1 15 ? -1.896 -16.609 -16.812 1 97.75 15 GLY B CA 1
ATOM 676 C C . GLY B 1 15 ? -2.027 -17.688 -15.75 1 97.75 15 GLY B C 1
ATOM 677 O O . GLY B 1 15 ? -1.953 -18.875 -16.062 1 97.75 15 GLY B O 1
ATOM 678 N N . TYR B 1 16 ? -2.24 -17.312 -14.57 1 98.31 16 TYR B N 1
ATOM 679 C CA . TYR B 1 16 ? -2.41 -18.312 -13.516 1 98.31 16 TYR B CA 1
ATOM 680 C C . TYR B 1 16 ? -3.883 -18.656 -13.32 1 98.31 16 TYR B C 1
ATOM 682 O O . TYR B 1 16 ? -4.746 -17.781 -13.406 1 98.31 16 TYR B O 1
ATOM 690 N N . ASN B 1 17 ? -4.094 -19.859 -12.938 1 97.81 17 ASN B N 1
ATOM 691 C CA . ASN B 1 17 ? -5.465 -20.359 -12.883 1 97.81 17 ASN B CA 1
ATOM 692 C C . ASN B 1 17 ? -6.145 -19.984 -11.57 1 97.81 17 ASN B C 1
ATOM 694 O O . ASN B 1 17 ? -7.375 -20 -11.477 1 97.81 17 ASN B O 1
ATOM 698 N N . SER B 1 18 ? -5.418 -19.844 -10.539 1 98.12 18 SER B N 1
ATOM 699 C CA . SER B 1 18 ? -5.922 -19.5 -9.211 1 98.12 18 SER B CA 1
ATOM 700 C C . SER B 1 18 ? -4.832 -18.875 -8.352 1 98.12 18 SER B C 1
ATOM 702 O O . SER B 1 18 ? -3.654 -18.906 -8.711 1 98.12 18 SER B O 1
ATOM 704 N N . LEU B 1 19 ? -5.293 -18.312 -7.238 1 98.5 19 LEU B N 1
ATOM 705 C CA . LEU B 1 19 ? -4.34 -17.797 -6.262 1 98.5 19 LEU B CA 1
ATOM 706 C C . LEU B 1 19 ? -3.422 -18.906 -5.754 1 98.5 19 LEU B C 1
ATOM 708 O O . LEU B 1 19 ? -2.217 -18.688 -5.594 1 98.5 19 LEU B O 1
ATOM 712 N N . SER B 1 20 ? -4.031 -20.078 -5.5 1 98.31 20 SER B N 1
ATOM 713 C CA . SER B 1 20 ? -3.244 -21.219 -5.02 1 98.31 20 SER B CA 1
ATOM 714 C C . SER B 1 20 ? -2.197 -21.641 -6.047 1 98.31 20 SER B C 1
ATOM 716 O O . SER B 1 20 ? -1.052 -21.922 -5.691 1 98.31 20 SER B O 1
ATOM 718 N N . ASP B 1 21 ? -2.564 -21.688 -7.312 1 98.62 21 ASP B N 1
ATOM 719 C CA . ASP B 1 21 ? -1.653 -22 -8.406 1 98.62 21 ASP B CA 1
ATOM 720 C C . ASP B 1 21 ? -0.5 -21 -8.469 1 98.62 21 ASP B C 1
ATOM 722 O O . ASP B 1 21 ? 0.666 -21.406 -8.539 1 98.62 21 ASP B O 1
ATOM 726 N N . PHE B 1 22 ? -0.788 -19.75 -8.484 1 98.81 22 PHE B N 1
ATOM 727 C CA . PHE B 1 22 ? 0.219 -18.703 -8.492 1 98.81 22 PHE B CA 1
ATOM 728 C C . PHE B 1 22 ? 1.155 -18.828 -7.297 1 98.81 22 PHE B C 1
ATOM 730 O O . PHE B 1 22 ? 2.379 -18.797 -7.453 1 98.81 22 PHE B O 1
ATOM 737 N N . ALA B 1 23 ? 0.586 -18.969 -6.035 1 98.69 23 ALA B N 1
ATOM 738 C CA . ALA B 1 23 ? 1.367 -19.047 -4.805 1 98.69 23 ALA B CA 1
ATOM 739 C C . ALA B 1 23 ? 2.371 -20.188 -4.863 1 98.69 23 ALA B C 1
ATOM 741 O O . ALA B 1 23 ? 3.529 -20.031 -4.465 1 98.69 23 ALA B O 1
ATOM 742 N N . GLU B 1 24 ? 1.941 -21.359 -5.344 1 98.5 24 GLU B N 1
ATOM 743 C CA . GLU B 1 24 ? 2.799 -22.547 -5.453 1 98.5 24 GLU B CA 1
ATOM 744 C C . GLU B 1 24 ? 3.912 -22.328 -6.473 1 98.5 24 GLU B C 1
ATOM 746 O O . GLU B 1 24 ? 5.086 -22.547 -6.172 1 98.5 24 GLU B O 1
ATOM 751 N N . LYS B 1 25 ? 3.639 -21.844 -7.598 1 98.38 25 LYS B N 1
ATOM 752 C CA . LYS B 1 25 ? 4.578 -21.703 -8.703 1 98.38 25 LYS B CA 1
ATOM 753 C C . LYS B 1 25 ? 5.59 -20.594 -8.438 1 98.38 25 LYS B C 1
ATOM 755 O O . LYS B 1 25 ? 6.75 -20.703 -8.844 1 98.38 25 LYS B O 1
ATOM 760 N N . LYS B 1 26 ? 5.141 -19.578 -7.852 1 98.31 26 LYS B N 1
ATOM 761 C CA . LYS B 1 26 ? 6.012 -18.422 -7.621 1 98.31 26 LYS B CA 1
ATOM 762 C C . LYS B 1 26 ? 6.598 -18.453 -6.211 1 98.31 26 LYS B C 1
ATOM 764 O O . LYS B 1 26 ? 7.387 -17.594 -5.844 1 98.31 26 LYS B O 1
ATOM 769 N N . LYS B 1 27 ? 6.191 -19.406 -5.43 1 98.44 27 LYS B N 1
ATOM 770 C CA . LYS B 1 27 ? 6.734 -19.625 -4.094 1 98.44 27 LYS B CA 1
ATOM 771 C C . LYS B 1 27 ? 6.477 -18.422 -3.193 1 98.44 27 LYS B C 1
ATOM 773 O O . LYS B 1 27 ? 7.406 -17.891 -2.584 1 98.44 27 LYS B O 1
ATOM 778 N N . VAL B 1 28 ? 5.277 -18.047 -3.068 1 97.69 28 VAL B N 1
ATOM 779 C CA . VAL B 1 28 ? 4.859 -17.031 -2.117 1 97.69 28 VAL B CA 1
ATOM 780 C C . VAL B 1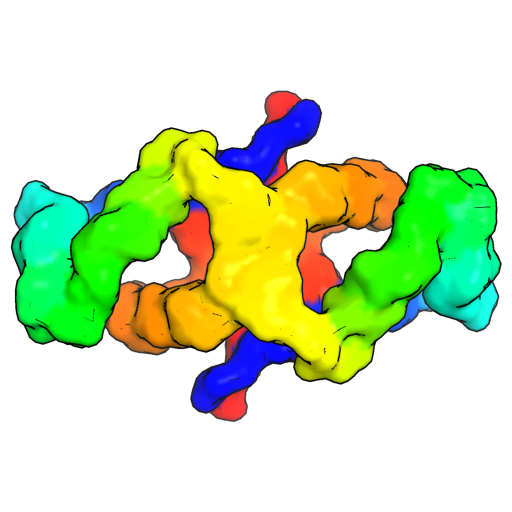 28 ? 3.848 -17.609 -1.136 1 97.69 28 VAL B C 1
ATOM 782 O O . VAL B 1 28 ? 3.242 -18.656 -1.408 1 97.69 28 VAL B O 1
ATOM 785 N N . SER B 1 29 ? 3.756 -16.969 0.008 1 97.75 29 SER B N 1
ATOM 786 C CA . SER B 1 29 ? 2.814 -17.422 1.027 1 97.75 29 SER B CA 1
ATOM 787 C C . SER B 1 29 ? 1.374 -17.297 0.538 1 97.75 29 SER B C 1
ATOM 789 O O . SER B 1 29 ? 0.903 -16.203 0.231 1 97.75 29 SER B O 1
ATOM 791 N N . TYR B 1 30 ? 0.71 -18.484 0.531 1 97.94 30 TYR B N 1
ATOM 792 C CA . TYR B 1 30 ? -0.682 -18.469 0.095 1 97.94 30 TYR B CA 1
ATOM 793 C C . TYR B 1 30 ? -1.558 -17.719 1.088 1 97.94 30 TYR B C 1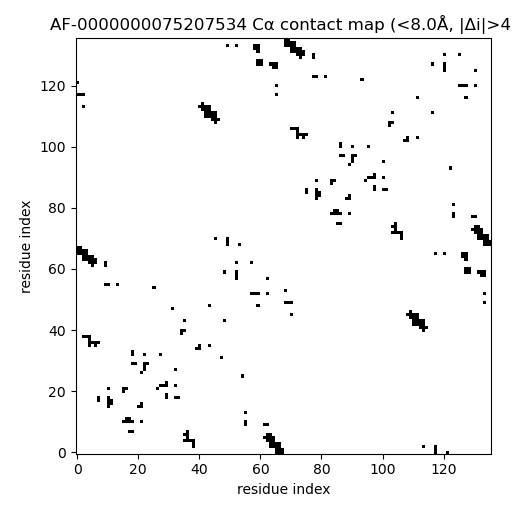
ATOM 795 O O . TYR B 1 30 ? -2.486 -17 0.693 1 97.94 30 TYR B O 1
ATOM 803 N N . TYR B 1 31 ? -1.178 -17.906 2.326 1 97.44 31 TYR B N 1
ATOM 804 C CA . TYR B 1 31 ? -1.982 -17.266 3.359 1 97.44 31 TYR B CA 1
ATOM 805 C C . TYR B 1 31 ? -1.949 -15.75 3.215 1 97.44 31 TYR B C 1
ATOM 807 O O . TYR B 1 31 ? -2.996 -15.094 3.197 1 97.44 31 TYR B O 1
ATOM 815 N N . LEU B 1 32 ? -0.854 -15.094 2.998 1 97.38 32 LEU B N 1
ATOM 816 C CA . LEU B 1 32 ? -0.719 -13.648 2.848 1 97.38 32 LEU B CA 1
ATOM 817 C C . LEU B 1 32 ? -1.338 -13.18 1.535 1 97.38 32 LEU B C 1
ATOM 819 O O . LEU B 1 32 ? -2.045 -12.164 1.505 1 97.38 32 LEU B O 1
ATOM 823 N N . LEU B 1 33 ? -1.077 -13.969 0.559 1 98.38 33 LEU B N 1
ATOM 824 C CA . LEU B 1 33 ? -1.636 -13.656 -0.754 1 98.38 33 LEU B CA 1
ATOM 825 C C . LEU B 1 33 ? -3.156 -13.562 -0.688 1 98.38 33 LEU B C 1
ATOM 827 O O . LEU B 1 33 ? -3.74 -12.594 -1.187 1 98.38 33 LEU B O 1
ATOM 831 N N . ARG B 1 34 ? -3.678 -14.547 -0.078 1 97.75 34 ARG B N 1
ATOM 832 C CA . ARG B 1 34 ? -5.133 -14.641 0.011 1 97.75 34 ARG B CA 1
ATOM 833 C C . ARG B 1 34 ? -5.711 -13.484 0.818 1 97.75 34 ARG B C 1
ATOM 835 O O . ARG B 1 34 ? -6.727 -12.898 0.435 1 97.75 34 ARG B O 1
ATOM 842 N N . GLN B 1 35 ? -5.078 -13.211 1.899 1 96.88 35 GLN B N 1
ATOM 843 C CA . GLN B 1 35 ? -5.543 -12.102 2.721 1 96.88 35 GLN B CA 1
ATOM 844 C C . GLN B 1 35 ? -5.543 -10.797 1.927 1 96.88 35 GLN B C 1
ATOM 846 O O . GLN B 1 35 ? -6.488 -10.008 2.018 1 96.88 35 GLN B O 1
ATOM 851 N N . PHE B 1 36 ? -4.535 -10.602 1.104 1 97.19 36 PHE B N 1
ATOM 852 C CA . PHE B 1 36 ? -4.441 -9.406 0.277 1 97.19 36 PHE B CA 1
ATOM 853 C C . PHE B 1 36 ? -5.523 -9.406 -0.799 1 97.19 36 PHE B C 1
ATOM 855 O O . PHE B 1 36 ? -6.23 -8.414 -0.976 1 97.19 36 PHE B O 1
ATOM 862 N N . ALA B 1 37 ? -5.641 -10.555 -1.397 1 97.69 37 ALA B N 1
ATOM 863 C CA . ALA B 1 37 ? -6.512 -10.672 -2.562 1 97.69 37 ALA B CA 1
ATOM 864 C C . ALA B 1 37 ? -7.977 -10.461 -2.18 1 97.69 37 ALA B C 1
ATOM 866 O O . ALA B 1 37 ? -8.758 -9.938 -2.971 1 97.69 37 ALA B O 1
ATOM 867 N N . TYR B 1 38 ? -8.297 -10.734 -1.004 1 96.69 38 TYR B N 1
ATOM 868 C CA . TYR B 1 38 ? -9.703 -10.688 -0.597 1 96.69 38 TYR B CA 1
ATOM 869 C C . TYR B 1 38 ? -9.961 -9.508 0.332 1 96.69 38 TYR B C 1
ATOM 871 O O . TYR B 1 38 ? -11 -9.445 0.991 1 96.69 38 TYR B O 1
ATOM 879 N N . ASN B 1 39 ? -9.133 -8.594 0.353 1 94.31 39 ASN B N 1
ATOM 880 C CA . ASN B 1 39 ? -9.273 -7.371 1.14 1 94.31 39 ASN B CA 1
ATOM 881 C C . ASN B 1 39 ? -9.539 -7.68 2.611 1 94.31 39 ASN B C 1
ATOM 883 O O . ASN B 1 39 ? -10.422 -7.082 3.23 1 94.31 39 ASN B O 1
ATOM 887 N N . ARG B 1 40 ? -8.836 -8.578 3.102 1 91.19 40 ARG B N 1
ATOM 888 C CA . ARG B 1 40 ? -9.047 -9.031 4.473 1 91.19 40 ARG B CA 1
ATOM 889 C C . ARG B 1 40 ? -7.871 -8.641 5.363 1 91.19 40 ARG B C 1
ATOM 891 O O . ARG B 1 40 ? -7.898 -8.883 6.574 1 91.19 40 ARG B O 1
ATOM 898 N N . ALA B 1 41 ? -6.98 -8.039 4.855 1 90.62 41 ALA B N 1
ATOM 899 C CA . ALA B 1 41 ? -5.793 -7.684 5.629 1 90.62 41 ALA B CA 1
ATOM 900 C C . ALA B 1 41 ? -5.961 -6.324 6.305 1 90.62 41 ALA B C 1
ATOM 902 O O . ALA B 1 41 ? -6.371 -5.352 5.664 1 90.62 41 ALA B O 1
ATOM 903 N N . ASN B 1 42 ? -5.582 -6.293 7.531 1 95.5 42 ASN B N 1
ATOM 904 C CA . ASN B 1 42 ? -5.547 -5.016 8.234 1 95.5 42 ASN B CA 1
ATOM 905 C C . ASN B 1 42 ? -4.25 -4.258 7.957 1 95.5 42 ASN B C 1
ATOM 907 O O . ASN B 1 42 ? -4.207 -3.031 8.055 1 95.5 42 ASN B O 1
ATOM 911 N N . SER B 1 43 ? -3.244 -4.992 7.672 1 97.5 43 SER B N 1
ATOM 912 C CA . SER B 1 43 ? -1.938 -4.434 7.332 1 97.5 43 SER B CA 1
ATOM 913 C C . SER B 1 43 ? -1.311 -5.172 6.156 1 97.5 43 SER B C 1
ATOM 915 O O . SER B 1 43 ? -1.551 -6.363 5.961 1 97.5 43 SER B O 1
ATOM 917 N N . LEU B 1 44 ? -0.5 -4.434 5.426 1 96.69 44 LEU B N 1
ATOM 918 C CA . LEU B 1 44 ? 0.205 -4.992 4.277 1 96.69 44 LEU B CA 1
ATOM 919 C C . LEU B 1 44 ? 1.706 -5.059 4.539 1 96.69 44 LEU B C 1
ATOM 921 O O . LEU B 1 44 ? 2.34 -4.031 4.801 1 96.69 44 LEU B O 1
ATOM 925 N N . GLU B 1 45 ? 2.207 -6.246 4.5 1 97.5 45 GLU B N 1
ATOM 926 C CA . GLU B 1 45 ? 3.648 -6.395 4.676 1 97.5 45 GLU B CA 1
ATOM 927 C C . GLU B 1 45 ? 4.41 -5.832 3.479 1 97.5 45 GLU B C 1
ATOM 929 O O . GLU B 1 45 ? 4.141 -6.203 2.334 1 97.5 45 GLU B O 1
ATOM 934 N N . VAL B 1 46 ? 5.445 -4.965 3.75 1 98 46 VAL B N 1
ATOM 935 C CA . VAL B 1 46 ? 6.18 -4.266 2.701 1 98 46 VAL B CA 1
ATOM 936 C C . VAL B 1 46 ? 6.949 -5.27 1.849 1 98 46 VAL B C 1
ATOM 938 O O . VAL B 1 46 ? 6.871 -5.238 0.619 1 98 46 VAL B O 1
ATOM 941 N N . LYS B 1 47 ? 7.551 -6.199 2.459 1 97.56 47 LYS B N 1
ATOM 942 C CA . LYS B 1 47 ? 8.32 -7.203 1.728 1 97.56 47 LYS B CA 1
ATOM 943 C C . LYS B 1 47 ? 7.422 -8.023 0.807 1 97.56 47 LYS B C 1
ATOM 945 O O . LYS B 1 47 ? 7.824 -8.383 -0.3 1 97.56 47 LYS B O 1
ATOM 950 N N . PHE B 1 48 ? 6.289 -8.266 1.216 1 98.25 48 PHE B N 1
ATOM 951 C CA . PHE B 1 48 ? 5.371 -9.062 0.41 1 98.25 48 PHE B CA 1
ATOM 952 C C . PHE B 1 48 ? 4.883 -8.266 -0.796 1 98.25 48 PHE B C 1
ATOM 954 O O . PHE B 1 48 ? 4.746 -8.812 -1.893 1 98.25 48 PHE B O 1
ATOM 961 N N . LEU B 1 49 ? 4.672 -7.035 -0.606 1 97.94 49 LEU B N 1
ATOM 962 C CA . LEU B 1 49 ? 4.273 -6.18 -1.72 1 97.94 49 LEU B CA 1
ATOM 963 C C . LEU B 1 49 ? 5.359 -6.141 -2.789 1 97.94 49 LEU B C 1
ATOM 965 O O . LEU B 1 49 ? 5.066 -6.246 -3.982 1 97.94 49 LEU B O 1
ATOM 969 N N . ILE B 1 50 ? 6.527 -6.023 -2.289 1 98.25 50 ILE B N 1
ATOM 970 C CA . ILE B 1 50 ? 7.66 -5.996 -3.209 1 98.25 50 ILE B CA 1
ATOM 971 C C . ILE B 1 50 ? 7.734 -7.312 -3.975 1 98.25 50 ILE B C 1
ATOM 973 O O . ILE B 1 50 ? 7.883 -7.32 -5.199 1 98.25 50 ILE B O 1
ATOM 977 N N . GLU B 1 51 ? 7.605 -8.398 -3.281 1 98.19 51 GLU B N 1
ATOM 978 C CA . GLU B 1 51 ? 7.652 -9.727 -3.896 1 98.19 51 GLU B CA 1
ATOM 979 C C . GLU B 1 51 ? 6.535 -9.898 -4.922 1 98.19 51 GLU B C 1
ATOM 981 O O . GLU B 1 51 ? 6.781 -10.352 -6.039 1 98.19 51 GLU B O 1
ATOM 986 N N . LEU B 1 52 ? 5.359 -9.492 -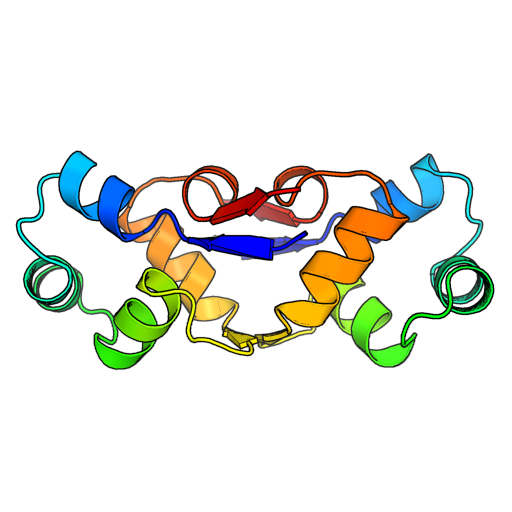4.551 1 98.25 52 LEU B N 1
ATOM 987 C CA . LEU B 1 52 ? 4.215 -9.656 -5.441 1 98.25 52 LEU B CA 1
ATOM 988 C C . LEU B 1 52 ? 4.391 -8.836 -6.711 1 98.25 52 LEU B C 1
ATOM 990 O O . LEU B 1 52 ? 4.176 -9.336 -7.816 1 98.25 52 LEU B O 1
ATOM 994 N N . CYS B 1 53 ? 4.754 -7.641 -6.551 1 98.25 53 CYS B N 1
ATOM 995 C CA . CYS B 1 53 ? 4.91 -6.789 -7.727 1 98.25 53 CYS B CA 1
ATOM 996 C C . CYS B 1 53 ? 6.043 -7.289 -8.617 1 98.25 53 CYS B C 1
ATOM 998 O O . CYS B 1 53 ? 5.973 -7.176 -9.836 1 98.25 53 CYS B O 1
ATOM 1000 N N . SER B 1 54 ? 7.109 -7.812 -7.988 1 97.88 54 SER B N 1
ATOM 1001 C CA . SER B 1 54 ? 8.203 -8.383 -8.766 1 97.88 54 SER B CA 1
ATOM 1002 C C . SER B 1 54 ? 7.742 -9.602 -9.562 1 97.88 54 SER B C 1
ATOM 1004 O O . SER B 1 54 ? 7.992 -9.695 -10.766 1 97.88 54 SER B O 1
ATOM 1006 N N . LYS B 1 55 ? 7.031 -10.438 -8.969 1 97.88 55 LYS B N 1
ATOM 1007 C CA . LYS B 1 55 ? 6.641 -11.711 -9.57 1 97.88 55 LYS B CA 1
ATOM 1008 C C . LYS B 1 55 ? 5.496 -11.516 -10.57 1 97.88 55 LYS B C 1
ATOM 1010 O O . LYS B 1 55 ? 5.359 -12.289 -11.516 1 97.88 55 LYS B O 1
ATOM 1015 N N . LEU B 1 56 ? 4.758 -10.477 -10.406 1 97.88 56 LEU B N 1
ATOM 1016 C CA . LEU B 1 56 ? 3.641 -10.203 -11.312 1 97.88 56 LEU B CA 1
ATOM 1017 C C . LEU B 1 56 ? 4.023 -9.148 -12.344 1 97.88 56 LEU B C 1
ATOM 1019 O O . LEU B 1 56 ? 3.227 -8.82 -13.227 1 97.88 56 LEU B O 1
ATOM 1023 N N . ASP B 1 57 ? 5.211 -8.57 -12.156 1 97.19 57 ASP B N 1
ATOM 1024 C CA . ASP B 1 57 ? 5.703 -7.539 -13.062 1 97.19 57 ASP B CA 1
ATOM 1025 C C . ASP B 1 57 ? 4.715 -6.379 -13.156 1 97.19 57 ASP B C 1
ATOM 1027 O O . ASP B 1 57 ? 4.266 -6.023 -14.25 1 97.19 57 ASP B O 1
ATOM 1031 N N . CYS B 1 58 ? 4.523 -5.766 -12.094 1 98.06 58 CYS B N 1
ATOM 1032 C CA . CYS B 1 58 ? 3.49 -4.738 -12.008 1 98.06 58 CYS B CA 1
ATOM 1033 C C . CYS B 1 58 ? 3.92 -3.605 -11.078 1 98.06 58 CYS B C 1
ATOM 1035 O O . CYS B 1 58 ? 4.93 -3.717 -10.383 1 98.06 58 CYS B O 1
ATOM 1037 N N . GLU B 1 59 ? 3.232 -2.562 -11.188 1 97.94 59 GLU B N 1
ATOM 1038 C CA . GLU B 1 59 ? 3.371 -1.448 -10.25 1 97.94 59 GLU B CA 1
ATOM 1039 C C . GLU B 1 59 ? 2.373 -1.562 -9.102 1 97.94 59 GLU B C 1
ATOM 1041 O O . GLU B 1 59 ? 1.431 -2.354 -9.172 1 97.94 59 GLU B O 1
ATOM 1046 N N . ILE B 1 60 ? 2.561 -0.75 -8.023 1 98.25 60 ILE B N 1
ATOM 1047 C CA . ILE B 1 60 ? 1.704 -0.828 -6.848 1 98.25 60 ILE B CA 1
ATOM 1048 C C . ILE B 1 60 ? 0.265 -0.492 -7.23 1 98.25 60 ILE B C 1
ATOM 1050 O O . ILE B 1 60 ? -0.678 -1.11 -6.73 1 98.25 60 ILE B O 1
ATOM 1054 N N . SER B 1 61 ? 0.087 0.455 -8.211 1 97.69 61 SER B N 1
ATOM 1055 C CA . SER B 1 61 ? -1.256 0.865 -8.609 1 97.69 61 SER B CA 1
ATOM 1056 C C . SER B 1 61 ? -1.944 -0.22 -9.43 1 97.69 61 SER B C 1
ATOM 1058 O O . SER B 1 61 ? -3.166 -0.199 -9.594 1 97.69 61 SER B O 1
ATOM 1060 N N . ASP B 1 62 ? -1.155 -1.136 -10.008 1 97.62 62 ASP B N 1
ATOM 1061 C CA . ASP B 1 62 ? -1.732 -2.305 -10.664 1 97.62 62 ASP B CA 1
ATOM 1062 C C . ASP B 1 62 ? -2.26 -3.305 -9.641 1 97.62 62 ASP B C 1
ATOM 1064 O O . ASP B 1 62 ? -3.182 -4.07 -9.93 1 97.62 62 ASP B O 1
ATOM 1068 N N . LEU B 1 63 ? -1.636 -3.285 -8.453 1 98 63 LEU B N 1
ATOM 1069 C CA . LEU B 1 63 ? -1.894 -4.285 -7.422 1 98 63 LEU B CA 1
ATOM 1070 C C . LEU B 1 63 ? -3.092 -3.891 -6.566 1 98 63 LEU B C 1
ATOM 1072 O O . LEU B 1 63 ? -3.836 -4.754 -6.094 1 98 63 LEU B O 1
ATOM 1076 N N . MET B 1 64 ? -3.268 -2.543 -6.344 1 98.06 64 MET B N 1
ATOM 1077 C CA . MET B 1 64 ? -4.336 -2.041 -5.484 1 98.06 64 MET B CA 1
ATOM 1078 C C . MET B 1 64 ? -4.754 -0.634 -5.898 1 98.06 64 MET B C 1
ATOM 1080 O O . MET B 1 64 ? -3.969 0.098 -6.504 1 98.06 64 MET B O 1
ATOM 1084 N N . VAL B 1 65 ? -5.996 -0.325 -5.52 1 97.5 65 VAL B N 1
ATOM 1085 C CA . VAL B 1 65 ? -6.508 1.013 -5.797 1 97.5 65 VAL B CA 1
ATOM 1086 C C . VAL B 1 65 ? -7.344 1.503 -4.617 1 97.5 65 VAL B C 1
ATOM 1088 O O . VAL B 1 65 ? -7.906 0.698 -3.871 1 97.5 65 VAL B O 1
ATOM 1091 N N . LEU B 1 66 ? -7.359 2.799 -4.383 1 96.88 66 LEU B N 1
ATOM 1092 C CA . LEU B 1 66 ? -8.297 3.41 -3.445 1 96.88 66 LEU B CA 1
ATOM 1093 C C . LEU B 1 66 ? -9.586 3.812 -4.148 1 96.88 66 LEU B C 1
ATOM 1095 O O . LEU B 1 66 ? -9.562 4.559 -5.133 1 96.88 66 LEU B O 1
ATOM 1099 N N . LYS B 1 67 ? -10.656 3.258 -3.625 1 93.56 67 LYS B N 1
ATOM 1100 C CA . LYS B 1 67 ? -11.953 3.551 -4.234 1 93.56 67 LYS B CA 1
ATOM 1101 C C . LYS B 1 67 ? -12.797 4.445 -3.326 1 93.56 67 LYS B C 1
A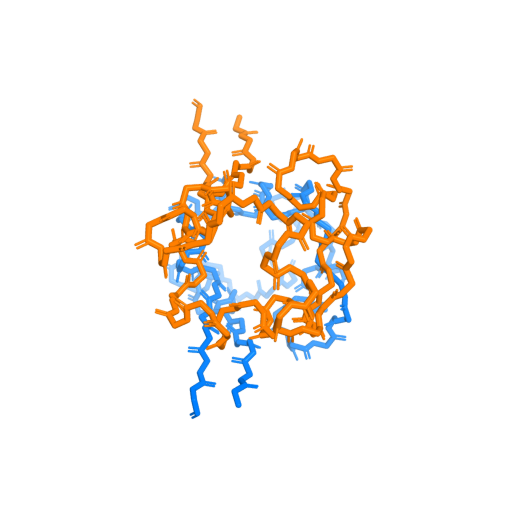TOM 1103 O O . LYS B 1 67 ? -12.852 4.23 -2.113 1 93.56 67 LYS B O 1
ATOM 1108 N N . LYS B 1 68 ? -13.414 5.477 -3.906 1 86.81 68 LYS B N 1
ATOM 1109 C CA . LYS B 1 68 ? -14.328 6.371 -3.201 1 86.81 68 LYS B CA 1
ATOM 1110 C C . LYS B 1 68 ? -15.711 5.742 -3.051 1 86.81 68 LYS B C 1
ATOM 1112 O O . LYS B 1 68 ? -16.203 5.105 -3.979 1 86.81 68 LYS B O 1
#

Radius of gyration: 15.24 Å; Cα contacts (8 Å, |Δi|>4): 195; chains: 2; bounding box: 28×46×31 Å

Foldseek 3Di:
DAKAFCLQVLCVVQPADGLVRLCVVLVHDSVLSVCRNVVNDPDHDPVRLVSSCVSSVHDSCNGIDDDD/DAKAFCLQVLCVVLPADGLVRLCVVLVHDSVLSVCRNVVNDPDHDPVRLVSSCVSSVHDSCNGIDDDD

InterPro domains:
  IPR001387 Cro/C1-type, helix-turn-helix domain [PF13443] (8-67)
  IPR010982 Lambda repressor-like, DNA-binding domain superfamily [SSF47413] (3-65)